Protein AF-A0A752QMM7-F1 (afdb_monomer)

pLDDT: mean 92.52, std 5.63, range [67.62, 97.88]

Secondary structure (DSSP, 8-state):
-EEESSSSTTHHHHHHHHHHHHTT---SHHHHHHHHTHHHHHHHHHHHHHHHHHHHH-S-----HHHHHHHHHHH-TTS-HHHHHHHHHHHHHHHHHHEEE-HHHHHHHHHHHHTT----EEE-SSS-HHHHHHHHHHTT---TTS-EEETT--

Organism: NCBI:txid224729

Nearest PDB structures (foldseek):
  8a0c-assembly1_A  TM=8.658E-01  e=2.927E-07  Haemophilus influenzae
  8a0c-assembly1_B  TM=8.492E-01  e=4.843E-07  Haemophilus influenzae
  8a0m-assembly1_A  TM=8.419E-01  e=4.330E-07  Haemophilus influenzae
  8a0m-assembly2_C  TM=8.439E-01  e=4.843E-07  Haemophilus influenzae
  8a0m-assembly2_D  TM=8.392E-01  e=4.843E-07  Haemophilus influenzae

Sequence (154 aa):
MVSRRIYRPRDLFSIMQSTLATENFFISAYEIGIIDNFPEIRVQAEVSARENRVRRFGGEPEILISEIYDEILKKHPQLSPATVKKIIDLEIQMEKIVLYKNTRGSCLFEKAISDGCKVILISDMYLPSAILKELLTSCGYDISNIPVYSSGEE

Mean predicted aligned error: 3.83 Å

Radius of gyration: 17.27 Å; Cα contacts (8 Å, |Δi|>4): 168; chains: 1; bounding box: 37×36×49 Å

Solvent-accessible surface area (backbone atoms only — not comparable to full-atom values): 8668 Å² total; per-residue (Å²): 85,65,45,62,80,58,96,46,81,68,55,54,36,54,52,47,29,56,51,55,71,69,62,76,75,61,88,48,74,68,52,49,58,47,45,81,41,32,44,60,54,55,52,51,16,42,54,52,32,27,54,48,44,28,74,74,72,45,82,74,56,58,43,37,53,66,51,24,50,49,43,45,39,73,78,40,72,84,61,48,72,68,57,52,50,52,52,53,53,47,52,54,51,50,50,53,70,37,45,39,64,29,67,70,39,44,53,53,51,53,50,39,54,74,71,68,50,92,67,74,45,76,38,91,46,39,52,54,34,72,57,49,51,52,45,46,41,74,48,74,46,92,50,92,90,43,57,58,44,21,60,39,60,134

Foldseek 3Di:
DKDFQDPDPLVLQVVLLVVCVPPPLDDDPLVVVCSVCVSVLLVVLLVVLLVVCCVPPNDGSQAAPVSSLVSVCVVVVVQDPVSSVVSVVSSLVSCLVRMADDPVVVVVVVVCVVVVHQDEAEDSDNYAQVSVVVSVVSNPDDCVPHHYGYPNDD

Structure (mmCIF, N/CA/C/O backbone):
data_AF-A0A752QMM7-F1
#
_entry.id   AF-A0A752QMM7-F1
#
loop_
_atom_site.group_PDB
_atom_site.id
_atom_site.type_symbol
_atom_site.label_atom_id
_atom_site.label_alt_id
_atom_site.label_comp_id
_atom_site.label_asym_id
_atom_site.label_entity_id
_atom_site.label_seq_id
_atom_site.pdbx_PDB_ins_code
_atom_site.Cartn_x
_atom_site.Cartn_y
_atom_site.Cartn_z
_atom_site.occupancy
_atom_site.B_iso_or_equiv
_atom_site.auth_seq_id
_atom_site.auth_comp_id
_atom_site.auth_asym_id
_atom_site.auth_atom_id
_atom_site.pdbx_PDB_model_num
ATOM 1 N N . MET A 1 1 ? -12.668 4.625 7.117 1.00 87.69 1 MET A N 1
ATOM 2 C CA . MET A 1 1 ? -12.222 5.885 7.770 1.00 87.69 1 MET A CA 1
ATOM 3 C C . MET A 1 1 ? -11.652 6.902 6.789 1.00 87.69 1 MET A C 1
ATOM 5 O O . MET A 1 1 ? -11.892 8.094 6.947 1.00 87.69 1 MET A O 1
ATOM 9 N N . VAL A 1 2 ? -10.925 6.469 5.766 1.00 93.25 2 VAL A N 1
ATOM 10 C CA . VAL A 1 2 ? -10.435 7.343 4.692 1.00 93.25 2 VAL A CA 1
ATOM 11 C C . VAL A 1 2 ? -11.072 6.956 3.362 1.00 93.25 2 VAL A C 1
ATOM 13 O O . VAL A 1 2 ? -11.700 5.902 3.241 1.00 93.25 2 VAL A O 1
ATOM 16 N N . SER A 1 3 ? -10.980 7.836 2.378 1.00 92.50 3 SER A N 1
ATOM 17 C CA . SER A 1 3 ? -11.401 7.584 0.998 1.00 92.50 3 SER A CA 1
ATOM 18 C C . SER A 1 3 ? -10.387 8.211 0.050 1.00 92.50 3 SER A C 1
ATOM 20 O O . SER A 1 3 ? -9.612 9.064 0.473 1.00 92.50 3 SER A O 1
ATOM 22 N N . ARG A 1 4 ? -10.367 7.785 -1.215 1.00 93.31 4 ARG A N 1
ATOM 23 C CA . ARG A 1 4 ? -9.445 8.322 -2.224 1.00 93.31 4 ARG A CA 1
ATOM 24 C C . ARG A 1 4 ? -10.149 9.343 -3.117 1.00 93.31 4 ARG A C 1
ATOM 26 O O . ARG A 1 4 ? -11.306 9.139 -3.478 1.00 93.31 4 ARG A O 1
ATOM 33 N N . ARG A 1 5 ? -9.470 10.432 -3.481 1.00 93.56 5 ARG A N 1
ATOM 34 C CA . ARG A 1 5 ? -9.938 11.462 -4.435 1.00 93.56 5 ARG A CA 1
ATOM 35 C C . ARG A 1 5 ? -9.627 11.089 -5.888 1.00 93.56 5 ARG A C 1
ATOM 37 O O . ARG A 1 5 ? -9.198 11.926 -6.671 1.00 93.56 5 ARG A O 1
ATOM 44 N N . ILE A 1 6 ? -9.827 9.825 -6.230 1.00 93.25 6 ILE A N 1
ATOM 45 C CA . ILE A 1 6 ? -9.668 9.277 -7.580 1.00 93.25 6 ILE A CA 1
ATOM 46 C C . ILE A 1 6 ? -10.834 8.331 -7.851 1.00 93.25 6 ILE A C 1
ATOM 48 O O . ILE A 1 6 ? -11.442 7.814 -6.910 1.00 93.25 6 ILE A O 1
ATOM 52 N N . TYR A 1 7 ? -11.180 8.137 -9.122 1.00 88.94 7 TYR A N 1
ATOM 53 C CA . TYR A 1 7 ? -12.375 7.381 -9.492 1.00 88.94 7 TYR A CA 1
ATOM 54 C C . TYR A 1 7 ? -12.209 5.880 -9.212 1.00 88.94 7 TYR A C 1
ATOM 56 O O . TYR A 1 7 ? -13.126 5.241 -8.693 1.00 88.94 7 TYR A O 1
ATOM 64 N N . ARG A 1 8 ? -11.027 5.320 -9.490 1.00 89.56 8 ARG A N 1
ATOM 65 C CA . ARG A 1 8 ? -10.657 3.929 -9.198 1.00 89.56 8 ARG A CA 1
ATOM 66 C C . ARG A 1 8 ? -9.261 3.872 -8.576 1.00 89.56 8 ARG A C 1
ATOM 68 O O . ARG A 1 8 ? -8.405 4.657 -8.966 1.00 89.56 8 ARG A O 1
ATOM 75 N N . PRO A 1 9 ? -8.967 2.898 -7.692 1.00 81.31 9 PRO A N 1
ATOM 76 C CA . PRO A 1 9 ? -7.615 2.704 -7.156 1.00 81.31 9 PRO A CA 1
ATOM 77 C C . PRO A 1 9 ? -6.533 2.594 -8.240 1.00 81.31 9 PRO A C 1
ATOM 79 O O . PRO A 1 9 ? -5.446 3.128 -8.077 1.00 81.31 9 PRO A O 1
ATOM 82 N N . ARG A 1 10 ? -6.857 1.973 -9.384 1.00 87.38 10 ARG A N 1
ATOM 83 C CA . ARG A 1 10 ? -5.931 1.823 -10.518 1.00 87.38 10 ARG A CA 1
ATOM 84 C C . ARG A 1 10 ? -5.536 3.145 -11.179 1.00 87.38 10 ARG A C 1
ATOM 86 O O . ARG A 1 10 ? -4.471 3.199 -11.781 1.00 87.38 10 ARG A O 1
ATOM 93 N N . ASP A 1 11 ? -6.341 4.199 -11.036 1.00 93.75 11 ASP A N 1
ATOM 94 C CA . ASP A 1 11 ? -6.022 5.518 -11.596 1.00 93.75 11 ASP A CA 1
ATOM 95 C C . ASP A 1 11 ? -4.779 6.120 -10.919 1.00 93.75 11 ASP A C 1
ATOM 97 O O . ASP A 1 11 ? -4.060 6.907 -11.532 1.00 93.75 11 ASP A O 1
ATOM 101 N N . LEU A 1 12 ? -4.476 5.702 -9.679 1.00 95.44 12 LEU A N 1
ATOM 102 C CA . LEU A 1 12 ? -3.235 6.052 -8.987 1.00 95.44 12 LEU A CA 1
ATOM 103 C C . LEU A 1 12 ? -2.008 5.660 -9.818 1.00 95.44 12 LEU A C 1
ATOM 105 O O . LEU A 1 12 ? -1.058 6.431 -9.918 1.00 95.44 12 LEU A O 1
ATOM 109 N N . PHE A 1 13 ? -2.037 4.485 -10.450 1.00 96.19 13 PHE A N 1
ATOM 110 C CA . PHE A 1 13 ? -0.897 3.977 -11.209 1.00 96.19 13 PHE A CA 1
ATOM 111 C C . PHE A 1 13 ? -0.677 4.755 -12.510 1.00 96.19 13 PHE A C 1
ATOM 113 O O . PHE A 1 13 ? 0.466 4.943 -12.917 1.00 96.19 13 PHE A O 1
ATOM 120 N N . SER A 1 14 ? -1.738 5.280 -13.128 1.00 94.94 14 SER A N 1
ATOM 121 C CA . SER A 1 14 ? -1.625 6.193 -14.276 1.00 94.94 14 SER A CA 1
ATOM 122 C C . SER A 1 14 ? -1.013 7.542 -13.880 1.00 94.94 14 SER A C 1
ATOM 124 O O . SER A 1 14 ? -0.214 8.114 -14.626 1.00 94.94 14 SER A O 1
ATOM 126 N N . ILE A 1 15 ? -1.339 8.041 -12.682 1.00 93.81 15 ILE A N 1
ATOM 127 C CA . ILE A 1 15 ? -0.701 9.244 -12.129 1.00 93.81 15 ILE A CA 1
ATOM 128 C C . ILE A 1 15 ? 0.782 8.965 -11.863 1.00 93.81 15 ILE A C 1
ATOM 130 O O . ILE A 1 15 ? 1.632 9.738 -12.300 1.00 93.81 15 ILE A O 1
ATOM 134 N N . MET A 1 16 ? 1.104 7.830 -11.232 1.00 95.06 16 MET A N 1
ATOM 135 C CA . MET A 1 16 ? 2.490 7.420 -10.995 1.00 95.06 16 MET A CA 1
ATOM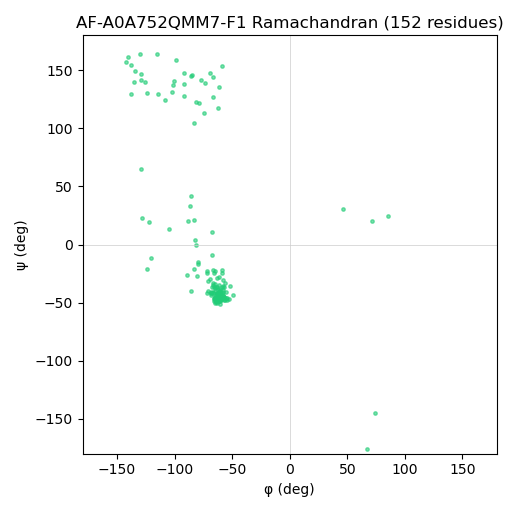 136 C C . MET A 1 16 ? 3.291 7.308 -12.291 1.00 95.06 16 MET A C 1
ATOM 138 O O . MET A 1 16 ? 4.394 7.834 -12.350 1.00 95.06 16 MET A O 1
ATOM 142 N N . GLN A 1 17 ? 2.744 6.674 -13.332 1.00 94.56 17 GLN A N 1
ATOM 143 C CA . GLN A 1 17 ? 3.381 6.599 -14.649 1.00 94.56 17 GLN A CA 1
ATOM 144 C C . GLN A 1 17 ? 3.760 7.991 -15.168 1.00 94.56 17 GLN A C 1
ATOM 146 O O . GLN A 1 17 ? 4.892 8.202 -15.599 1.00 94.56 17 GLN A O 1
ATOM 151 N N . SER A 1 18 ? 2.830 8.946 -15.080 1.00 91.88 18 SER A N 1
ATOM 152 C CA . SER A 1 18 ? 3.072 10.324 -15.513 1.00 91.88 18 SER A CA 1
ATOM 153 C C . SER A 1 18 ? 4.206 10.971 -14.709 1.00 91.88 18 SER A C 1
ATOM 155 O O . SER A 1 18 ? 5.095 11.585 -15.292 1.00 91.88 18 SER A O 1
ATOM 157 N N . THR A 1 19 ? 4.229 10.786 -13.386 1.00 92.19 19 THR A N 1
ATOM 158 C CA . THR A 1 19 ? 5.305 11.297 -12.521 1.00 92.19 19 THR A CA 1
ATOM 159 C C . THR A 1 19 ? 6.658 10.662 -12.851 1.00 92.19 19 THR A C 1
ATOM 161 O O . THR A 1 19 ? 7.641 11.375 -13.056 1.00 92.19 19 THR A O 1
ATOM 164 N N . LEU A 1 20 ? 6.700 9.334 -12.991 1.00 91.31 20 LEU A N 1
ATOM 165 C CA . LEU A 1 20 ? 7.898 8.565 -13.339 1.00 91.31 20 LEU A CA 1
ATOM 166 C C . LEU A 1 20 ? 8.497 8.996 -14.687 1.00 91.31 20 LEU A C 1
ATOM 168 O O . LEU A 1 20 ? 9.720 9.060 -14.814 1.00 91.31 20 LEU A O 1
ATOM 172 N N . ALA A 1 21 ? 7.654 9.338 -15.666 1.00 88.00 21 ALA A N 1
ATOM 173 C CA . ALA A 1 21 ? 8.088 9.845 -16.967 1.00 88.00 21 ALA A CA 1
ATOM 174 C C . ALA A 1 21 ? 8.699 11.258 -16.894 1.00 88.00 21 ALA A C 1
ATOM 176 O O . ALA A 1 21 ? 9.565 11.596 -17.698 1.00 88.00 21 ALA A O 1
ATOM 177 N N . THR A 1 22 ? 8.265 12.090 -15.940 1.00 83.50 22 THR A N 1
ATOM 178 C CA . THR A 1 22 ? 8.720 13.488 -15.818 1.00 83.50 22 THR A CA 1
ATOM 179 C C . THR A 1 22 ? 9.964 13.686 -14.950 1.00 83.50 22 THR A C 1
ATOM 181 O O . THR A 1 22 ? 10.697 14.649 -15.159 1.00 83.50 22 THR A O 1
ATOM 184 N N . GLU A 1 23 ? 10.236 12.807 -13.983 1.00 73.62 23 GLU A N 1
ATOM 185 C CA . GLU A 1 23 ? 11.250 13.061 -12.943 1.00 73.62 23 GLU A CA 1
ATOM 186 C C . GLU A 1 23 ? 12.693 12.618 -13.285 1.00 73.62 23 GLU A C 1
ATOM 188 O O . GLU A 1 23 ? 13.514 12.464 -12.382 1.00 73.62 23 GLU A O 1
ATOM 193 N N . ASN A 1 24 ? 13.064 12.421 -14.562 1.00 67.62 24 ASN A N 1
ATOM 194 C CA . ASN A 1 24 ? 14.395 11.906 -14.974 1.00 67.62 24 ASN A CA 1
ATOM 195 C C . ASN A 1 24 ? 14.854 10.673 -14.163 1.00 67.62 24 ASN A C 1
ATOM 197 O O . ASN A 1 24 ? 16.040 10.447 -13.915 1.00 67.62 24 ASN A O 1
ATOM 201 N N . PHE A 1 25 ? 13.891 9.875 -13.716 1.00 70.69 25 PHE A N 1
ATOM 202 C CA . PHE A 1 25 ? 14.118 8.795 -12.765 1.00 70.69 25 PHE A CA 1
ATOM 203 C C . PHE A 1 25 ? 14.863 7.610 -13.390 1.00 70.69 25 PHE A C 1
ATOM 205 O O . PHE A 1 25 ? 15.493 6.823 -12.684 1.00 70.69 25 PHE A O 1
ATOM 212 N N . PHE A 1 26 ? 14.780 7.505 -14.715 1.00 73.81 26 PHE A N 1
ATOM 213 C CA . PHE A 1 26 ? 15.213 6.372 -15.511 1.00 73.81 26 PHE A CA 1
ATOM 214 C C . PHE A 1 26 ? 15.993 6.859 -16.729 1.00 73.81 26 PHE A C 1
ATOM 216 O O . PHE A 1 26 ? 15.641 7.869 -17.338 1.00 73.81 26 PHE A O 1
ATOM 223 N N . ILE A 1 27 ? 17.067 6.146 -17.068 1.00 74.12 27 ILE A N 1
ATOM 224 C CA . ILE A 1 27 ? 18.043 6.590 -18.080 1.00 74.12 27 ILE A CA 1
ATOM 225 C C . ILE A 1 27 ? 18.204 5.532 -19.181 1.00 74.12 27 ILE A C 1
ATOM 227 O O . ILE A 1 27 ? 18.621 5.848 -20.295 1.00 74.12 27 ILE A O 1
ATOM 231 N N . SER A 1 28 ? 17.854 4.270 -18.906 1.00 81.06 28 SER A N 1
ATOM 232 C CA . SER A 1 28 ? 17.957 3.190 -19.888 1.00 81.06 28 SER A CA 1
ATOM 233 C C . SER A 1 28 ? 16.665 2.991 -20.691 1.00 81.06 28 SER A C 1
ATOM 235 O O . SER A 1 28 ? 15.559 3.136 -20.175 1.00 81.06 28 SER A O 1
ATOM 237 N N . ALA A 1 29 ? 16.799 2.570 -21.955 1.00 81.31 29 ALA A N 1
ATOM 238 C CA . ALA A 1 29 ? 15.659 2.214 -22.811 1.00 81.31 29 ALA A CA 1
ATOM 239 C C . ALA A 1 29 ? 14.787 1.097 -22.208 1.00 81.31 29 ALA A C 1
ATOM 241 O O . ALA A 1 29 ? 13.577 1.065 -22.411 1.00 81.31 29 ALA A O 1
ATOM 242 N N . TYR A 1 30 ? 15.407 0.196 -21.440 1.00 83.06 30 TYR A N 1
ATOM 243 C CA . TYR A 1 30 ? 14.704 -0.862 -20.727 1.00 83.06 30 TYR A CA 1
ATOM 244 C C . TYR A 1 30 ? 13.768 -0.305 -19.648 1.00 83.06 30 TYR A C 1
ATOM 246 O O . TYR A 1 30 ? 12.600 -0.676 -19.589 1.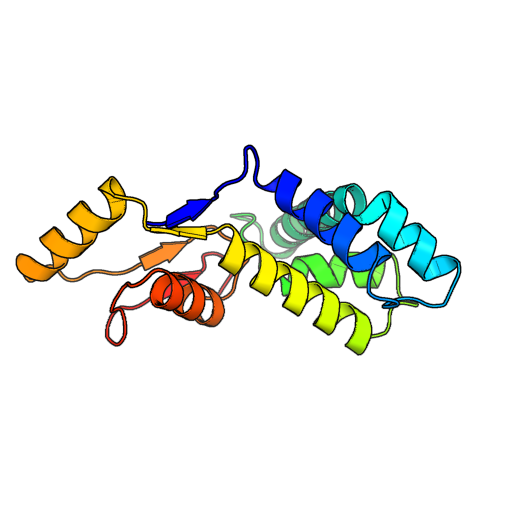00 83.06 30 TYR A O 1
ATOM 254 N N . GLU A 1 31 ? 14.268 0.614 -18.822 1.00 83.44 31 GLU A N 1
ATOM 255 C CA . GLU A 1 31 ? 13.466 1.254 -17.783 1.00 83.44 31 GLU A CA 1
ATOM 256 C C . GLU A 1 31 ? 12.348 2.125 -18.369 1.00 83.44 31 GLU A C 1
ATOM 258 O O . GLU A 1 31 ? 11.242 2.113 -17.839 1.00 83.44 31 GLU A O 1
ATOM 263 N N . ILE A 1 32 ? 12.592 2.806 -19.495 1.00 83.56 32 ILE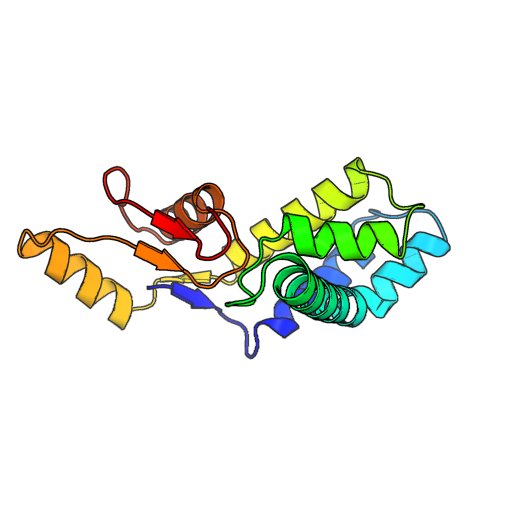 A N 1
ATOM 264 C CA . ILE A 1 32 ? 11.553 3.564 -20.216 1.00 83.56 32 ILE A CA 1
ATOM 265 C C . ILE A 1 32 ? 10.382 2.648 -20.602 1.00 83.56 32 ILE A C 1
ATOM 267 O O . ILE A 1 32 ? 9.230 2.977 -20.331 1.00 83.56 32 ILE A O 1
ATOM 271 N N . GLY A 1 33 ? 10.664 1.450 -21.130 1.00 85.62 33 GLY A N 1
ATOM 272 C CA . GLY A 1 33 ? 9.618 0.479 -21.469 1.00 85.62 33 GLY A CA 1
ATOM 273 C C . GLY A 1 33 ? 8.784 0.010 -20.266 1.00 85.62 33 GLY A C 1
ATOM 274 O O . GLY A 1 33 ? 7.607 -0.324 -20.429 1.00 85.62 33 GLY A O 1
ATOM 275 N N . ILE A 1 34 ? 9.361 0.012 -19.058 1.00 89.25 34 ILE A N 1
ATOM 276 C CA . ILE A 1 34 ? 8.636 -0.280 -17.811 1.00 89.25 34 ILE A CA 1
ATOM 277 C C . ILE A 1 34 ? 7.707 0.880 -17.447 1.00 89.25 34 ILE A C 1
ATOM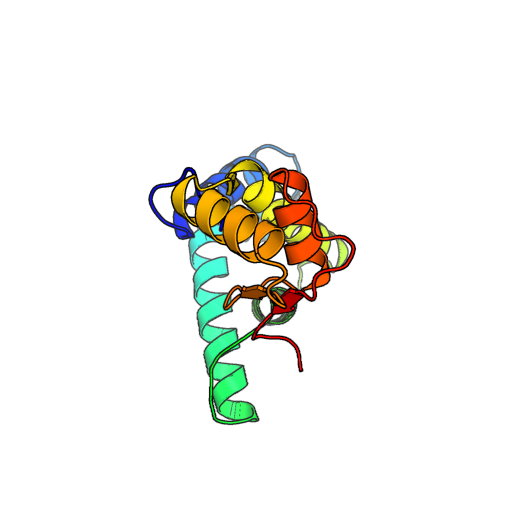 279 O O . ILE A 1 34 ? 6.569 0.629 -17.058 1.00 89.25 34 ILE A O 1
ATOM 283 N N . ILE A 1 35 ? 8.154 2.131 -17.589 1.00 89.50 35 ILE A N 1
ATOM 284 C CA . ILE A 1 35 ? 7.323 3.313 -17.311 1.00 89.50 35 ILE A CA 1
ATOM 285 C C . ILE A 1 35 ? 6.110 3.332 -18.236 1.00 89.50 35 ILE A C 1
ATOM 287 O O . ILE A 1 35 ? 4.987 3.460 -17.752 1.00 89.50 35 ILE A O 1
ATOM 291 N N . ASP A 1 36 ? 6.314 3.144 -19.541 1.00 90.62 36 ASP A N 1
ATOM 292 C CA . ASP A 1 36 ? 5.258 3.213 -20.562 1.00 90.62 36 ASP A CA 1
ATOM 293 C C . ASP A 1 36 ? 4.120 2.205 -20.328 1.00 90.62 36 ASP A C 1
ATOM 295 O O . ASP A 1 36 ? 2.995 2.428 -20.770 1.00 90.62 36 ASP A O 1
ATOM 299 N N . ASN A 1 37 ? 4.386 1.132 -19.576 1.00 93.25 37 ASN A N 1
ATOM 300 C CA . ASN A 1 37 ? 3.420 0.081 -19.240 1.00 93.25 37 ASN A CA 1
ATOM 301 C C . ASN A 1 37 ? 3.246 -0.097 -17.720 1.00 93.25 37 ASN A C 1
ATOM 303 O O . ASN A 1 37 ? 2.823 -1.158 -17.250 1.00 93.25 37 ASN A O 1
ATOM 307 N N . PHE A 1 38 ? 3.630 0.910 -16.927 1.00 94.88 38 PHE A N 1
ATOM 308 C CA . PHE A 1 38 ? 3.676 0.801 -15.471 1.00 94.88 38 PHE A CA 1
ATOM 309 C C . PHE A 1 38 ? 2.328 0.400 -14.843 1.00 94.88 38 PHE A C 1
ATOM 311 O O . PHE A 1 38 ? 2.336 -0.508 -14.005 1.00 94.88 38 PHE A O 1
ATOM 318 N N . PRO A 1 39 ? 1.171 0.984 -15.227 1.00 96.19 39 PRO A N 1
ATOM 319 C CA . PRO A 1 39 ? -0.118 0.604 -14.650 1.00 96.19 39 PRO A CA 1
ATOM 320 C C . PRO A 1 39 ? -0.440 -0.883 -14.833 1.00 96.19 39 PRO A C 1
ATOM 322 O O . PRO A 1 39 ? -0.852 -1.557 -13.885 1.00 96.19 39 PRO A O 1
ATOM 325 N N . GLU A 1 40 ? -0.211 -1.418 -16.030 1.00 96.12 40 GLU A N 1
ATOM 326 C CA . GLU A 1 40 ? -0.439 -2.821 -16.361 1.00 96.12 40 GLU A CA 1
ATOM 327 C C . GLU A 1 40 ? 0.517 -3.728 -15.587 1.00 96.12 40 GLU A C 1
ATOM 329 O O . GLU A 1 40 ? 0.068 -4.684 -14.949 1.00 96.12 40 GLU A O 1
ATOM 334 N N . ILE A 1 41 ? 1.817 -3.411 -15.592 1.00 96.00 41 ILE A N 1
ATOM 335 C CA . ILE A 1 41 ? 2.844 -4.167 -14.861 1.00 96.00 41 ILE A CA 1
ATOM 336 C C . ILE A 1 41 ? 2.486 -4.237 -13.375 1.00 96.00 41 ILE A C 1
ATOM 338 O O . ILE A 1 41 ? 2.485 -5.323 -12.789 1.00 96.00 41 ILE A O 1
ATOM 342 N N . ARG A 1 42 ? 2.121 -3.101 -12.774 1.00 96.88 42 ARG A N 1
ATOM 343 C CA . ARG A 1 42 ? 1.803 -2.996 -11.348 1.00 96.88 42 ARG A CA 1
ATOM 344 C C . ARG A 1 42 ? 0.557 -3.791 -10.959 1.00 96.88 42 ARG A C 1
ATOM 346 O O . ARG A 1 42 ? 0.560 -4.442 -9.911 1.00 96.88 42 ARG A O 1
ATOM 353 N N . VAL A 1 43 ? -0.490 -3.782 -11.787 1.00 96.88 43 VAL A N 1
ATOM 354 C CA . VAL A 1 43 ? -1.704 -4.587 -11.559 1.00 96.88 43 VAL A CA 1
ATOM 355 C C . VAL A 1 43 ? -1.413 -6.081 -11.713 1.00 96.88 43 VAL A C 1
ATOM 357 O O . VAL A 1 43 ? -1.851 -6.881 -10.889 1.00 96.88 43 VAL A O 1
ATOM 360 N N . GLN A 1 44 ? -0.660 -6.475 -12.742 1.00 97.31 44 GLN A N 1
ATOM 361 C CA . GLN A 1 44 ? -0.318 -7.882 -12.975 1.00 97.31 44 GLN A CA 1
ATOM 362 C C . GLN A 1 44 ? 0.599 -8.449 -11.889 1.00 97.31 44 GLN A C 1
ATOM 364 O O . GLN A 1 44 ? 0.499 -9.629 -11.546 1.00 97.31 44 GLN A O 1
ATOM 369 N N . ALA A 1 45 ? 1.484 -7.621 -11.338 1.00 97.56 45 ALA A N 1
ATOM 370 C CA . ALA A 1 45 ? 2.322 -7.990 -10.208 1.00 97.56 45 ALA A CA 1
ATOM 371 C C . ALA A 1 45 ? 1.490 -8.286 -8.954 1.00 97.56 45 ALA A C 1
ATOM 373 O O . ALA A 1 45 ? 1.725 -9.299 -8.303 1.00 97.56 45 ALA A O 1
ATOM 374 N N . GLU A 1 46 ? 0.458 -7.484 -8.670 1.00 97.56 46 GLU A N 1
ATOM 375 C CA . GLU A 1 46 ? -0.457 -7.751 -7.554 1.00 97.56 46 GLU A CA 1
ATOM 376 C C . GLU A 1 46 ? -1.196 -9.080 -7.728 1.00 97.56 46 GLU A C 1
ATOM 378 O O . GLU A 1 46 ? -1.217 -9.896 -6.810 1.00 97.56 46 GLU A O 1
ATOM 383 N N . VAL A 1 47 ? -1.748 -9.331 -8.919 1.00 97.12 47 VAL A N 1
ATOM 384 C CA . VAL A 1 47 ? -2.410 -10.609 -9.232 1.00 97.12 47 VAL A CA 1
ATOM 385 C C . VAL A 1 47 ? -1.444 -11.778 -9.023 1.00 97.12 47 VAL A C 1
ATOM 387 O O . VAL A 1 47 ? -1.780 -12.738 -8.333 1.00 97.12 47 VAL A O 1
ATOM 390 N N . SER A 1 48 ? -0.219 -11.663 -9.547 1.00 97.88 48 SER A N 1
ATOM 391 C CA . SER A 1 48 ? 0.812 -12.701 -9.416 1.00 97.88 48 SER A CA 1
ATOM 392 C C . SER A 1 48 ? 1.175 -12.957 -7.946 1.00 97.88 48 SER A C 1
ATOM 394 O O . SER A 1 48 ? 1.295 -14.111 -7.535 1.00 97.88 48 SER A O 1
ATOM 396 N N . ALA A 1 49 ? 1.304 -11.899 -7.140 1.00 97.44 49 ALA A N 1
ATOM 397 C CA . ALA A 1 49 ? 1.629 -11.993 -5.719 1.00 97.44 49 ALA A CA 1
ATOM 398 C C . ALA A 1 49 ? 0.508 -12.689 -4.933 1.00 97.44 49 ALA A C 1
ATOM 400 O O . ALA A 1 49 ? 0.776 -13.629 -4.183 1.00 97.44 49 ALA A O 1
ATOM 401 N N . ARG A 1 50 ? -0.755 -12.309 -5.175 1.00 96.56 50 ARG A N 1
ATOM 402 C CA . ARG A 1 50 ? -1.929 -12.940 -4.551 1.00 96.56 50 ARG A CA 1
ATOM 403 C C . ARG A 1 50 ? -2.030 -14.425 -4.891 1.00 96.56 50 ARG A C 1
ATOM 405 O O . ARG A 1 50 ? -2.188 -15.255 -3.998 1.00 96.56 50 ARG A O 1
ATOM 412 N N . GLU A 1 51 ? -1.872 -14.783 -6.166 1.00 96.88 51 GLU A N 1
ATOM 413 C CA . GLU A 1 51 ? -1.843 -16.187 -6.589 1.00 96.88 51 GLU A CA 1
ATOM 414 C C . GLU A 1 51 ? -0.692 -16.961 -5.937 1.00 96.88 51 GLU A C 1
ATOM 416 O O . GLU A 1 51 ? -0.868 -18.103 -5.513 1.00 96.88 51 GLU A O 1
ATOM 421 N N . ASN A 1 52 ? 0.497 -16.359 -5.852 1.00 94.81 52 ASN A N 1
ATOM 422 C CA . ASN A 1 52 ? 1.661 -16.987 -5.234 1.00 94.81 52 ASN A CA 1
ATOM 423 C C . ASN A 1 52 ? 1.463 -17.224 -3.738 1.00 94.81 52 ASN A C 1
ATOM 425 O O . ASN A 1 52 ? 1.870 -18.280 -3.251 1.00 94.81 52 ASN A O 1
ATOM 429 N N . ARG A 1 53 ? 0.808 -16.302 -3.026 1.00 93.44 53 ARG A N 1
ATOM 430 C CA . ARG A 1 53 ? 0.490 -16.473 -1.605 1.00 93.44 53 ARG A CA 1
ATOM 431 C C . ARG A 1 53 ? -0.471 -17.637 -1.383 1.00 93.44 53 ARG A C 1
ATOM 433 O O . ARG A 1 53 ? -0.141 -18.551 -0.630 1.00 93.44 53 ARG A O 1
ATOM 440 N N . VAL A 1 54 ? -1.570 -17.690 -2.138 1.00 95.31 54 VAL A N 1
ATOM 441 C CA . VAL A 1 54 ? -2.529 -18.810 -2.078 1.00 95.31 54 VAL A CA 1
ATOM 442 C C . VAL A 1 54 ? -1.864 -20.136 -2.452 1.00 95.31 54 VAL A C 1
ATOM 444 O O . VAL A 1 54 ? -2.070 -21.138 -1.773 1.00 95.31 54 VAL A O 1
ATOM 447 N N . ARG A 1 55 ? -1.018 -20.162 -3.492 1.00 94.44 55 ARG A N 1
ATOM 448 C CA . ARG A 1 55 ? -0.278 -21.374 -3.888 1.00 94.44 55 ARG A CA 1
ATOM 449 C C . ARG A 1 55 ? 0.667 -21.883 -2.796 1.00 94.44 55 ARG A C 1
ATOM 451 O O . ARG A 1 55 ? 0.865 -23.090 -2.703 1.00 94.44 55 ARG A O 1
ATOM 458 N N . ARG A 1 56 ? 1.286 -20.988 -2.020 1.00 90.88 56 ARG A N 1
ATOM 459 C CA . ARG A 1 56 ? 2.291 -21.342 -1.003 1.00 90.88 56 ARG A CA 1
ATOM 460 C C . ARG A 1 56 ? 1.683 -21.715 0.343 1.00 90.88 56 ARG A C 1
ATOM 462 O O . ARG A 1 56 ? 2.175 -22.645 0.971 1.00 90.88 56 ARG A O 1
ATOM 469 N N . PHE A 1 57 ? 0.646 -21.001 0.771 1.00 89.62 57 PHE A N 1
ATOM 470 C CA . PHE A 1 57 ? 0.125 -21.090 2.138 1.00 89.62 57 PHE A CA 1
ATOM 471 C C . PHE A 1 57 ? -1.344 -21.531 2.211 1.00 89.62 57 PHE A C 1
ATOM 473 O O . PHE A 1 57 ? -1.821 -21.893 3.283 1.00 89.62 57 PHE A O 1
ATOM 480 N N . GLY A 1 58 ? -2.060 -21.557 1.081 1.00 88.75 58 GLY A N 1
ATOM 481 C CA . GLY A 1 58 ? -3.516 -21.699 1.064 1.00 88.75 58 GLY A CA 1
ATOM 482 C C . GLY A 1 58 ? -4.223 -20.471 1.654 1.00 88.75 58 GLY A C 1
ATOM 483 O O . GLY A 1 58 ? -3.588 -1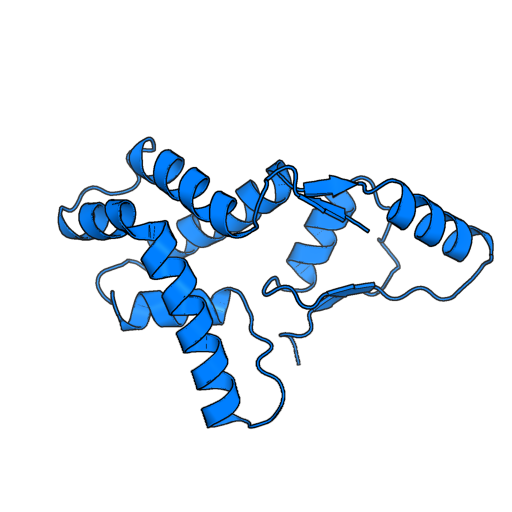9.481 2.002 1.00 88.75 58 GLY A O 1
ATOM 484 N N . GLY A 1 59 ? -5.551 -20.531 1.767 1.00 88.12 59 GLY A N 1
ATOM 485 C CA . GLY A 1 59 ? -6.328 -19.503 2.469 1.00 88.12 59 GLY A CA 1
ATOM 486 C C . GLY A 1 59 ? -6.476 -18.173 1.721 1.00 88.12 59 GLY A C 1
ATOM 487 O O . GLY A 1 59 ? -6.650 -18.150 0.501 1.00 88.12 59 GLY A O 1
ATOM 488 N N . GLU A 1 60 ? -6.495 -17.077 2.484 1.00 87.31 60 GLU A N 1
ATOM 489 C CA . GLU A 1 60 ? -6.794 -15.732 1.986 1.00 87.31 60 GLU A CA 1
ATOM 490 C C . GLU A 1 60 ? -5.607 -15.106 1.226 1.00 87.31 60 GLU A C 1
ATOM 492 O O . GLU A 1 60 ? -4.450 -15.264 1.623 1.00 87.31 60 GLU A O 1
ATOM 497 N N . PRO A 1 61 ? -5.864 -14.372 0.129 1.00 92.25 61 PRO A N 1
ATOM 498 C CA . PRO A 1 61 ? -4.830 -13.827 -0.748 1.00 92.25 61 PRO A CA 1
ATOM 499 C C . PRO A 1 61 ? -4.304 -12.456 -0.282 1.00 92.25 61 PRO A C 1
ATOM 501 O O . PRO A 1 61 ? -4.013 -11.600 -1.120 1.00 92.25 61 PRO A O 1
ATOM 504 N N . GLU A 1 62 ? -4.240 -12.199 1.021 1.00 94.19 62 GLU A N 1
ATOM 505 C CA . GLU A 1 62 ? -3.864 -10.891 1.574 1.00 94.19 62 GLU A CA 1
ATOM 506 C C . GLU A 1 62 ? -2.355 -10.707 1.536 1.00 94.19 62 GLU A C 1
ATOM 508 O O . GLU A 1 62 ? -1.649 -11.527 2.086 1.00 94.19 62 GLU A O 1
ATOM 513 N N . ILE A 1 63 ? -1.842 -9.674 0.873 1.00 95.94 63 ILE A N 1
ATOM 514 C CA . ILE A 1 63 ? -0.407 -9.515 0.576 1.00 95.94 63 ILE A CA 1
ATOM 515 C C . ILE A 1 63 ? 0.096 -8.134 0.977 1.00 95.94 63 ILE A C 1
ATOM 517 O O . ILE A 1 63 ? -0.695 -7.209 1.122 1.00 95.94 63 ILE A O 1
ATOM 521 N N . LEU A 1 64 ? 1.410 -7.963 1.069 1.00 97.06 64 LEU A N 1
ATOM 522 C CA . LEU A 1 64 ? 2.069 -6.675 1.268 1.00 97.06 64 LEU A CA 1
ATOM 523 C C . LEU A 1 64 ? 2.609 -6.083 -0.036 1.00 97.06 64 LEU A C 1
ATOM 525 O O . LEU A 1 64 ? 2.895 -6.781 -1.006 1.00 97.06 64 LEU A O 1
ATOM 529 N N . ILE A 1 65 ? 2.826 -4.768 -0.034 1.00 97.19 65 ILE A N 1
ATOM 530 C CA . ILE A 1 65 ? 3.401 -4.015 -1.150 1.00 97.19 65 ILE A CA 1
ATOM 531 C C . ILE A 1 65 ? 4.768 -4.576 -1.541 1.00 97.19 65 ILE A C 1
ATOM 533 O O . ILE A 1 65 ? 5.073 -4.664 -2.724 1.00 97.19 65 ILE A O 1
ATOM 537 N N . SER A 1 66 ? 5.564 -5.031 -0.570 1.00 96.12 66 SER A N 1
ATOM 538 C CA . SER A 1 66 ? 6.844 -5.691 -0.831 1.00 96.12 66 SER A CA 1
ATOM 539 C C . SER A 1 66 ? 6.676 -6.927 -1.713 1.00 96.12 66 SER A C 1
ATOM 541 O O . SER A 1 66 ? 7.401 -7.067 -2.690 1.00 96.12 66 SER A O 1
ATOM 543 N N . GLU A 1 67 ? 5.668 -7.762 -1.451 1.00 96.81 67 GLU A N 1
ATOM 544 C CA . GLU A 1 67 ? 5.403 -8.969 -2.244 1.00 96.81 67 GLU A CA 1
ATOM 545 C C . GLU A 1 67 ? 4.997 -8.628 -3.683 1.00 96.81 67 GLU A C 1
ATOM 547 O O . GLU A 1 67 ? 5.365 -9.333 -4.620 1.00 96.81 67 GLU A O 1
ATOM 552 N N . ILE A 1 68 ? 4.283 -7.517 -3.884 1.00 97.75 68 ILE A N 1
ATOM 553 C CA . ILE A 1 68 ? 3.938 -7.021 -5.221 1.00 97.75 68 ILE A CA 1
ATOM 554 C C . ILE A 1 68 ? 5.209 -6.607 -5.973 1.00 97.75 68 ILE A C 1
ATOM 556 O O . ILE A 1 68 ? 5.423 -7.019 -7.114 1.00 97.75 68 ILE A O 1
ATOM 560 N N . TYR A 1 69 ? 6.071 -5.798 -5.357 1.00 97.25 69 TYR A N 1
ATOM 561 C CA . TYR A 1 69 ? 7.289 -5.325 -6.019 1.00 97.25 69 TYR A CA 1
ATOM 562 C C . TYR A 1 69 ? 8.345 -6.426 -6.191 1.00 97.25 69 TYR A C 1
ATOM 564 O O . TYR A 1 69 ? 9.115 -6.372 -7.151 1.00 97.25 69 TYR A O 1
ATOM 572 N N . ASP A 1 70 ? 8.321 -7.472 -5.365 1.00 96.50 70 ASP A N 1
ATOM 573 C CA . ASP A 1 70 ? 9.100 -8.690 -5.591 1.00 96.50 70 ASP A CA 1
ATOM 574 C C . ASP A 1 70 ? 8.686 -9.394 -6.895 1.00 96.50 70 ASP A C 1
ATOM 576 O O . ASP A 1 70 ? 9.543 -9.883 -7.632 1.00 96.50 70 ASP A O 1
ATOM 580 N N . GLU A 1 71 ? 7.391 -9.425 -7.239 1.00 97.31 71 GLU A N 1
ATOM 581 C CA . GLU A 1 71 ? 6.931 -9.960 -8.531 1.00 97.31 71 GLU A CA 1
ATOM 582 C C . GLU A 1 71 ? 7.387 -9.104 -9.719 1.00 97.31 71 GLU A C 1
ATOM 584 O O . GLU A 1 71 ? 7.722 -9.647 -10.777 1.00 97.31 71 GLU A O 1
ATOM 589 N N . ILE A 1 72 ? 7.460 -7.779 -9.548 1.00 95.62 72 ILE A N 1
ATOM 590 C CA . ILE A 1 72 ? 8.035 -6.883 -10.562 1.00 95.62 72 ILE A CA 1
ATOM 591 C C . ILE A 1 72 ? 9.526 -7.194 -10.738 1.00 95.62 72 ILE A C 1
ATOM 593 O O . ILE A 1 72 ? 9.970 -7.405 -11.865 1.00 95.62 72 ILE A O 1
ATOM 597 N N . LEU A 1 73 ? 10.289 -7.298 -9.646 1.00 94.88 73 LEU A N 1
ATOM 598 C CA . LEU A 1 73 ? 11.722 -7.612 -9.677 1.00 94.88 73 LEU A CA 1
ATOM 599 C C . LEU A 1 73 ? 12.025 -8.970 -10.319 1.00 94.88 73 LEU A C 1
ATOM 601 O O . LEU A 1 73 ? 12.987 -9.085 -11.075 1.00 94.88 73 LEU A O 1
ATOM 605 N N . LYS A 1 74 ? 11.196 -9.993 -10.080 1.00 94.31 74 LYS A N 1
ATOM 606 C CA . LYS A 1 74 ? 11.350 -11.311 -10.722 1.00 94.31 74 LYS A CA 1
ATOM 607 C C . LYS A 1 74 ? 11.237 -11.234 -12.245 1.00 94.31 74 LYS A C 1
ATOM 609 O O . LYS A 1 74 ? 11.979 -11.922 -12.942 1.00 94.31 74 LYS A O 1
ATOM 614 N N . LYS A 1 75 ? 10.312 -10.418 -12.760 1.00 92.44 75 LYS A N 1
ATOM 615 C CA . LYS A 1 75 ? 10.116 -10.216 -14.208 1.00 92.44 75 LYS A CA 1
ATOM 616 C C . LYS A 1 75 ? 11.127 -9.231 -14.797 1.00 92.44 75 LYS A C 1
ATOM 618 O O . LYS A 1 75 ? 11.465 -9.340 -15.972 1.00 92.44 75 LYS A O 1
ATOM 623 N N . HIS A 1 76 ? 11.631 -8.313 -13.974 1.00 91.50 76 HIS A N 1
ATOM 624 C CA . HIS A 1 76 ? 12.527 -7.235 -14.371 1.00 91.50 76 HIS A CA 1
ATOM 625 C C . HIS A 1 76 ? 13.784 -7.166 -13.481 1.00 91.50 76 HIS A C 1
ATOM 627 O O . HIS A 1 76 ? 13.993 -6.167 -12.789 1.00 91.50 76 HIS A O 1
ATOM 633 N N . PRO A 1 77 ? 14.661 -8.190 -13.508 1.00 90.69 77 PRO A N 1
ATOM 634 C CA . PRO A 1 77 ? 15.811 -8.291 -12.600 1.00 90.69 77 PRO A CA 1
ATOM 635 C C . PRO A 1 77 ? 16.895 -7.223 -12.824 1.00 90.69 77 PRO A C 1
ATOM 637 O O . PRO A 1 77 ? 17.831 -7.114 -12.039 1.00 90.69 77 PRO A O 1
ATOM 640 N N . GLN A 1 78 ? 16.794 -6.441 -13.900 1.00 89.75 78 GLN A N 1
ATOM 641 C CA . GLN A 1 78 ? 17.689 -5.328 -14.220 1.00 89.75 78 GLN A CA 1
ATOM 642 C C . GLN A 1 78 ? 17.351 -4.062 -13.420 1.00 89.75 78 GLN A C 1
ATOM 644 O O . GLN A 1 78 ? 18.178 -3.154 -13.352 1.00 89.75 78 GLN A O 1
ATOM 649 N N . LEU A 1 79 ? 16.154 -3.980 -12.824 1.00 90.19 79 LEU A N 1
ATOM 650 C CA . LEU A 1 79 ? 15.805 -2.878 -11.935 1.00 90.19 79 LEU A CA 1
ATOM 651 C C . LEU A 1 79 ? 16.662 -2.944 -10.671 1.00 90.19 79 LEU A C 1
ATOM 653 O O . LEU A 1 79 ? 16.695 -3.955 -9.970 1.00 90.19 79 LEU A O 1
ATOM 657 N N . SER A 1 80 ? 17.331 -1.838 -10.348 1.00 88.25 80 SER A N 1
ATOM 658 C CA . SER A 1 80 ? 18.109 -1.773 -9.115 1.00 88.25 80 SER A CA 1
ATOM 659 C C . SER A 1 80 ? 17.186 -1.764 -7.882 1.00 88.25 80 SER A C 1
ATOM 661 O O . SER A 1 80 ? 16.109 -1.156 -7.928 1.00 88.25 80 SER A O 1
ATOM 663 N N . PRO A 1 81 ? 17.607 -2.338 -6.737 1.00 88.06 81 PRO A N 1
ATOM 664 C CA . PRO A 1 81 ? 16.845 -2.246 -5.489 1.00 88.06 81 PRO A CA 1
ATOM 665 C C . PRO A 1 81 ? 16.552 -0.800 -5.062 1.00 88.06 81 PRO A C 1
ATOM 667 O O . PRO A 1 81 ? 15.490 -0.511 -4.514 1.00 88.06 81 PRO A O 1
ATOM 670 N N . ALA A 1 82 ? 17.468 0.131 -5.355 1.00 88.56 82 ALA A N 1
ATOM 671 C CA . ALA A 1 82 ? 17.276 1.553 -5.084 1.00 88.56 82 ALA A CA 1
ATOM 672 C C . ALA A 1 82 ? 16.155 2.151 -5.948 1.00 88.56 82 ALA A C 1
ATOM 674 O O . ALA A 1 82 ? 15.333 2.909 -5.441 1.00 88.56 82 ALA A O 1
ATOM 675 N N . THR A 1 83 ? 16.093 1.784 -7.230 1.00 89.00 83 THR A N 1
ATOM 676 C CA . THR A 1 83 ? 15.017 2.192 -8.142 1.00 89.00 83 THR A CA 1
ATOM 677 C C . THR A 1 83 ? 13.670 1.684 -7.639 1.00 89.00 83 THR A C 1
ATOM 679 O O . THR A 1 83 ? 12.735 2.466 -7.504 1.00 89.00 83 THR A O 1
ATOM 682 N N . VAL A 1 84 ? 13.580 0.403 -7.273 1.00 91.88 84 VAL A N 1
ATOM 683 C CA . VAL A 1 84 ? 12.340 -0.186 -6.743 1.00 91.88 84 VAL A CA 1
ATOM 684 C C . VAL A 1 84 ? 11.895 0.486 -5.455 1.00 91.88 84 VAL A C 1
ATOM 686 O O . VAL A 1 84 ? 10.731 0.866 -5.347 1.00 91.88 84 VAL A O 1
ATOM 689 N N . LYS A 1 85 ? 12.817 0.715 -4.511 1.00 93.06 85 LYS A N 1
ATOM 690 C CA . LYS A 1 85 ? 12.500 1.444 -3.280 1.00 93.06 85 LYS A CA 1
ATOM 691 C C . LYS A 1 85 ? 11.894 2.812 -3.588 1.00 93.06 85 LYS A C 1
ATOM 693 O O . LYS A 1 85 ? 10.881 3.171 -3.004 1.00 93.06 85 LYS A O 1
ATOM 698 N N . LYS A 1 86 ? 12.485 3.558 -4.520 1.00 92.25 86 LYS A N 1
ATOM 699 C CA . LYS A 1 86 ? 11.971 4.872 -4.896 1.00 92.25 86 LYS A CA 1
ATOM 700 C C . LYS A 1 86 ? 10.565 4.809 -5.520 1.00 92.25 86 LYS A C 1
ATOM 702 O O . LYS A 1 86 ? 9.761 5.697 -5.265 1.00 92.25 86 LYS A O 1
ATOM 707 N N . ILE A 1 87 ? 10.252 3.774 -6.308 1.00 94.38 87 ILE A N 1
ATOM 708 C CA . ILE A 1 87 ? 8.902 3.582 -6.869 1.00 94.38 87 ILE A CA 1
ATOM 709 C C . ILE A 1 87 ? 7.895 3.236 -5.756 1.00 94.38 87 ILE A C 1
ATOM 711 O O . ILE A 1 87 ? 6.796 3.785 -5.743 1.00 94.38 87 ILE A O 1
ATOM 715 N N . ILE A 1 88 ? 8.276 2.389 -4.791 1.00 96.56 88 ILE A N 1
ATOM 716 C CA . ILE A 1 88 ? 7.459 2.095 -3.599 1.00 96.56 88 ILE A CA 1
ATOM 717 C C . ILE A 1 88 ? 7.197 3.375 -2.798 1.00 96.56 88 ILE A C 1
ATOM 719 O O . ILE A 1 88 ? 6.053 3.657 -2.441 1.00 96.56 88 ILE A O 1
ATOM 723 N N . ASP A 1 89 ? 8.244 4.165 -2.541 1.00 95.69 89 ASP A N 1
ATOM 724 C CA . ASP A 1 89 ? 8.135 5.437 -1.826 1.00 95.69 89 ASP A CA 1
ATOM 725 C C . ASP A 1 89 ? 7.173 6.390 -2.569 1.00 95.69 89 ASP A C 1
ATOM 727 O O . ASP A 1 89 ? 6.322 7.017 -1.935 1.00 95.69 89 ASP A O 1
ATOM 731 N N . LEU A 1 90 ? 7.248 6.451 -3.907 1.00 95.75 90 LEU A N 1
ATOM 732 C CA . LEU A 1 90 ? 6.324 7.226 -4.741 1.00 95.75 90 LEU A CA 1
ATOM 733 C C . LEU A 1 90 ? 4.877 6.723 -4.623 1.00 95.75 90 LEU A C 1
ATOM 735 O O . LEU A 1 90 ? 3.969 7.541 -4.494 1.00 95.75 90 LEU A O 1
ATOM 739 N N . GLU A 1 91 ? 4.640 5.408 -4.639 1.00 96.81 91 GLU A N 1
ATOM 740 C CA . GLU A 1 91 ? 3.291 4.840 -4.484 1.00 96.81 91 GLU A CA 1
ATOM 741 C C . GLU A 1 91 ? 2.677 5.230 -3.135 1.00 96.81 91 GLU A C 1
ATOM 743 O O . GLU A 1 91 ? 1.537 5.694 -3.079 1.00 96.81 91 GLU A O 1
ATOM 748 N N . ILE A 1 92 ? 3.451 5.111 -2.051 1.00 96.38 92 ILE A N 1
ATOM 749 C CA . ILE A 1 92 ? 3.021 5.487 -0.698 1.00 96.38 92 ILE A CA 1
ATOM 750 C C . ILE A 1 92 ? 2.734 6.992 -0.617 1.00 96.38 92 ILE A C 1
ATOM 752 O O . ILE A 1 92 ? 1.729 7.407 -0.032 1.00 96.38 92 ILE A O 1
ATOM 756 N N . GLN A 1 93 ? 3.593 7.824 -1.212 1.00 95.75 93 GLN A N 1
ATOM 757 C CA . GLN A 1 93 ? 3.382 9.270 -1.261 1.00 95.75 93 GLN A CA 1
ATOM 758 C C . GLN A 1 93 ? 2.130 9.642 -2.058 1.00 95.75 93 GLN A C 1
ATOM 760 O O . GLN A 1 93 ? 1.347 10.477 -1.607 1.00 95.75 93 GLN A O 1
ATOM 765 N N . MET A 1 94 ? 1.904 9.012 -3.209 1.00 95.06 94 MET A N 1
ATOM 766 C CA . MET A 1 94 ? 0.723 9.266 -4.029 1.00 95.06 94 MET A CA 1
ATOM 767 C C . MET A 1 94 ? -0.556 8.801 -3.327 1.00 95.06 94 MET A C 1
ATOM 769 O O . MET A 1 94 ? -1.535 9.547 -3.324 1.00 95.06 94 MET A O 1
ATOM 773 N N . GLU A 1 95 ? -0.544 7.644 -2.650 1.00 95.19 95 GLU A N 1
ATOM 774 C CA . GLU A 1 95 ? -1.648 7.220 -1.774 1.00 95.19 95 GLU A CA 1
ATOM 775 C C . GLU A 1 95 ? -1.953 8.291 -0.723 1.00 95.19 95 GLU A C 1
ATOM 777 O O . GLU A 1 95 ? -3.098 8.720 -0.575 1.00 95.19 95 GLU A O 1
ATOM 782 N N . LYS A 1 96 ? -0.925 8.811 -0.047 1.00 94.12 96 LYS A N 1
ATOM 783 C CA . LYS A 1 96 ? -1.080 9.885 0.941 1.00 94.12 96 LYS A CA 1
ATOM 784 C C . LYS A 1 96 ? -1.717 11.149 0.359 1.00 94.12 96 LYS A C 1
ATOM 786 O O . LYS A 1 96 ? -2.536 11.769 1.030 1.00 94.12 96 LYS A O 1
ATOM 791 N N . ILE A 1 97 ? -1.359 11.530 -0.867 1.00 93.81 97 ILE A N 1
ATOM 792 C CA . ILE A 1 97 ? -1.888 12.725 -1.544 1.00 93.81 97 ILE A CA 1
ATOM 793 C C . ILE A 1 97 ? -3.369 12.559 -1.898 1.00 93.81 97 ILE A C 1
ATOM 795 O O . ILE A 1 97 ? -4.153 13.500 -1.746 1.00 93.81 97 ILE A O 1
ATOM 799 N N . VAL A 1 98 ? -3.766 11.382 -2.390 1.00 94.50 98 VAL A N 1
ATOM 800 C CA . VAL A 1 98 ? -5.152 11.153 -2.826 1.00 94.50 98 VAL A CA 1
ATOM 801 C C . VAL A 1 98 ? -6.081 10.792 -1.671 1.00 94.50 98 VAL A C 1
ATOM 803 O O . VAL A 1 98 ? -7.300 10.937 -1.808 1.00 94.50 98 VAL A O 1
ATOM 806 N N . LEU A 1 99 ? -5.549 10.312 -0.546 1.00 94.50 99 LEU A N 1
ATOM 807 C CA . LEU A 1 99 ? -6.339 9.956 0.624 1.00 94.50 99 LEU A CA 1
ATOM 808 C C . LEU A 1 99 ? -6.848 11.194 1.366 1.00 94.50 99 LEU A C 1
ATOM 810 O O . LEU A 1 99 ? -6.157 12.189 1.560 1.00 94.50 99 LEU A O 1
ATOM 814 N N . TYR A 1 100 ? -8.097 11.117 1.813 1.00 93.88 100 TYR A N 1
ATOM 815 C CA . TYR A 1 100 ? -8.715 12.142 2.641 1.00 93.88 100 TYR A CA 1
ATOM 816 C C . TYR A 1 100 ? -9.615 11.531 3.711 1.00 93.88 100 TYR A C 1
ATOM 818 O O . TYR A 1 100 ? -10.138 10.418 3.578 1.00 93.88 100 TYR A O 1
ATOM 826 N N . LYS A 1 101 ? -9.828 12.304 4.779 1.00 93.88 101 LYS A N 1
ATOM 827 C CA . LYS A 1 101 ? -10.722 11.956 5.883 1.00 93.88 101 LYS A CA 1
ATOM 828 C C . LYS A 1 101 ? -12.163 11.824 5.376 1.00 93.88 101 LYS A C 1
ATOM 830 O O . LYS A 1 101 ? -12.751 12.794 4.901 1.00 93.88 101 LYS A O 1
ATOM 835 N N . ASN A 1 102 ? -12.747 10.630 5.485 1.00 92.94 102 ASN A N 1
ATOM 836 C CA . ASN A 1 102 ? -14.153 10.403 5.148 1.00 92.94 102 ASN A CA 1
ATOM 837 C C . ASN A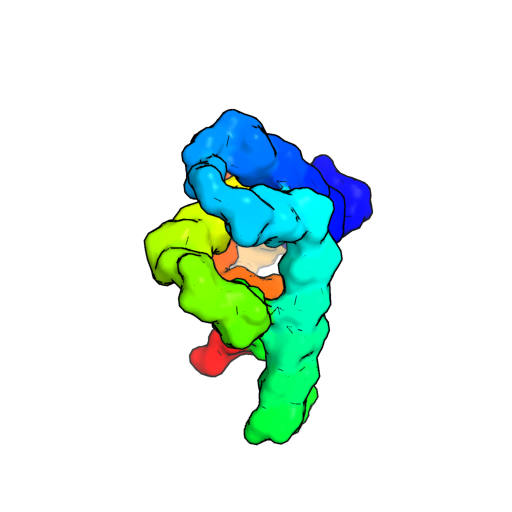 1 102 ? -15.037 10.830 6.327 1.00 92.94 102 ASN A C 1
ATOM 839 O O . ASN A 1 102 ? -14.897 10.279 7.418 1.00 92.94 102 ASN A O 1
ATOM 843 N N . THR A 1 103 ? -15.981 11.749 6.106 1.00 92.25 103 THR A N 1
ATOM 844 C CA . THR A 1 103 ? -16.847 12.302 7.163 1.00 92.25 103 THR A CA 1
ATOM 845 C C . THR A 1 103 ? -17.592 11.227 7.953 1.00 92.25 103 THR A C 1
ATOM 847 O O . THR A 1 103 ? -17.574 11.250 9.177 1.00 92.25 103 THR A O 1
ATOM 850 N N . ARG A 1 104 ? -18.202 10.241 7.283 1.00 92.44 104 ARG A N 1
ATOM 851 C CA . ARG A 1 104 ? -18.984 9.194 7.964 1.00 92.44 104 ARG A CA 1
ATOM 852 C C . ARG A 1 104 ? -18.095 8.312 8.835 1.00 92.44 104 ARG A C 1
ATOM 854 O O . ARG A 1 104 ? -18.422 8.053 9.988 1.00 92.44 104 ARG A O 1
ATOM 861 N N . GLY A 1 105 ? -16.958 7.883 8.285 1.00 92.00 105 GLY A N 1
ATOM 862 C CA . GLY A 1 105 ? -15.983 7.082 9.025 1.00 92.00 105 GLY A CA 1
ATOM 863 C C . GLY A 1 105 ? -15.373 7.844 10.202 1.00 92.00 105 GLY A C 1
ATOM 864 O O . GLY A 1 105 ? -15.163 7.256 11.256 1.00 92.00 105 GLY A O 1
ATOM 865 N N . SER A 1 106 ? -15.144 9.147 10.028 1.00 93.88 106 SER A N 1
ATOM 866 C CA . SER A 1 106 ? -14.643 10.043 11.070 1.00 93.88 106 SER A CA 1
ATOM 867 C C . SER A 1 106 ? -15.616 10.167 12.232 1.00 93.88 106 SER A C 1
ATOM 869 O O . SER A 1 106 ? -15.216 9.956 13.369 1.00 93.88 106 SER A O 1
ATOM 871 N N . CYS A 1 107 ? -16.892 10.454 11.953 1.00 95.12 107 CYS A N 1
ATOM 872 C CA . CYS A 1 107 ? -17.903 10.598 12.998 1.00 95.12 107 CYS A CA 1
ATOM 873 C C . CYS A 1 107 ? -18.084 9.304 13.798 1.00 95.12 107 CYS A C 1
ATOM 875 O O . CYS A 1 107 ? -18.205 9.356 15.018 1.00 95.12 107 CYS A O 1
ATOM 877 N N . LEU A 1 108 ? -18.073 8.143 13.130 1.00 95.44 108 LEU A N 1
ATOM 878 C CA . LEU A 1 108 ? -18.170 6.850 13.811 1.00 95.44 108 LEU A CA 1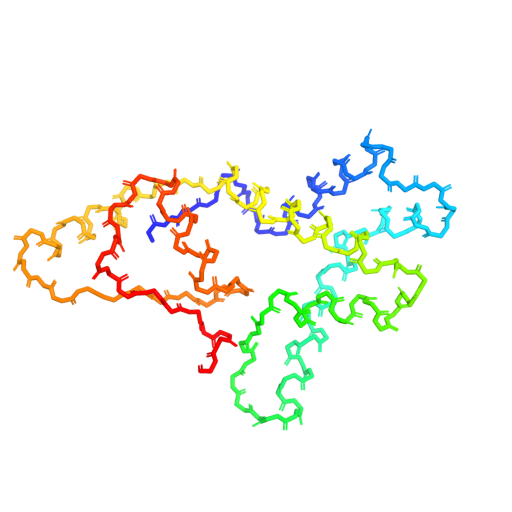
ATOM 879 C C . LEU A 1 108 ? -16.966 6.601 14.726 1.00 95.44 108 LEU A C 1
ATOM 881 O O . LEU A 1 108 ? -17.141 6.200 15.873 1.00 95.44 108 LEU A O 1
ATOM 885 N N . PHE A 1 109 ? -15.758 6.857 14.223 1.00 95.94 109 PHE A N 1
ATOM 886 C CA . PHE A 1 109 ? -14.529 6.710 14.993 1.00 95.94 109 PHE A CA 1
ATOM 887 C C . PHE A 1 109 ? -14.517 7.635 16.217 1.00 95.94 109 PHE A C 1
ATOM 889 O O . PHE A 1 109 ? -14.332 7.167 17.335 1.00 95.94 109 PHE A O 1
ATOM 896 N N . GLU A 1 110 ? -14.787 8.928 16.028 1.00 94.56 110 GLU A N 1
ATOM 897 C CA . GLU A 1 110 ? -14.803 9.923 17.109 1.00 94.56 110 GLU A CA 1
ATOM 898 C C . GLU A 1 110 ? -15.863 9.594 18.167 1.00 94.56 110 GLU A C 1
ATOM 900 O O . GLU A 1 110 ? -15.581 9.683 19.361 1.00 94.56 110 GLU A O 1
ATOM 905 N N . LYS A 1 111 ? -17.049 9.132 17.746 1.00 96.31 111 LYS A N 1
ATOM 906 C CA . LYS A 1 111 ? -18.109 8.701 18.664 1.00 96.31 111 LYS A CA 1
ATOM 907 C C . LYS A 1 111 ? -17.707 7.473 19.480 1.00 96.31 111 LYS A C 1
ATOM 909 O O . LYS A 1 111 ? -17.929 7.447 20.686 1.00 96.31 111 LYS A O 1
ATOM 914 N N . ALA A 1 112 ? -17.100 6.470 18.844 1.00 96.12 112 ALA A N 1
ATOM 915 C CA . ALA A 1 112 ? -16.627 5.278 19.544 1.00 96.12 112 ALA A CA 1
ATOM 916 C C . ALA A 1 112 ? -15.578 5.636 20.609 1.00 96.12 112 ALA A C 1
ATOM 918 O O . ALA A 1 112 ? -15.642 5.142 21.733 1.00 96.12 112 ALA A O 1
ATOM 919 N N . ILE A 1 113 ? -14.656 6.548 20.286 1.00 95.75 113 ILE A N 1
ATOM 920 C CA . ILE A 1 113 ? -13.673 7.052 21.249 1.00 95.75 113 ILE A CA 1
ATOM 921 C C . ILE A 1 113 ? -14.352 7.825 22.386 1.00 95.75 113 ILE A C 1
ATOM 923 O O . ILE A 1 113 ? -14.045 7.568 23.549 1.00 95.75 113 ILE A O 1
ATOM 927 N N . SER A 1 114 ? -15.302 8.721 22.088 1.00 96.12 114 SER A N 1
ATOM 928 C CA . SER A 1 114 ? -16.005 9.493 23.127 1.00 96.12 114 SER A CA 1
ATOM 929 C C . SER A 1 114 ? -16.830 8.620 24.073 1.00 96.12 114 SER A C 1
ATOM 931 O O . SER A 1 114 ? -17.007 8.971 25.235 1.00 96.12 114 SER A O 1
ATOM 933 N N . ASP A 1 115 ? -17.311 7.478 23.583 1.00 97.69 115 ASP A N 1
ATOM 934 C CA . ASP A 1 115 ? -18.079 6.505 24.364 1.00 97.69 115 ASP A CA 1
ATOM 935 C C . ASP A 1 115 ? -17.191 5.578 25.211 1.00 97.69 115 ASP A C 1
ATOM 937 O O . ASP A 1 115 ? -17.700 4.706 25.914 1.00 97.69 115 ASP A O 1
ATOM 941 N N . GLY A 1 116 ? -15.864 5.732 25.144 1.00 96.25 116 GLY A N 1
ATOM 942 C CA . GLY A 1 116 ? -14.919 4.862 25.843 1.00 96.25 116 GLY A CA 1
ATOM 943 C C . GLY A 1 116 ? -14.826 3.457 25.242 1.00 96.25 116 GLY A C 1
ATOM 944 O O . GLY A 1 116 ? -14.389 2.527 25.922 1.00 96.25 116 GLY A O 1
ATOM 945 N N . CYS A 1 117 ? -15.237 3.267 23.982 1.00 96.88 117 CYS A N 1
ATOM 946 C CA . CYS A 1 117 ? -15.091 1.982 23.311 1.00 96.88 117 CYS A CA 1
ATOM 947 C C . CYS A 1 117 ? -13.613 1.650 23.082 1.00 96.88 117 CYS A C 1
ATOM 949 O O . CYS A 1 117 ? -12.799 2.504 22.725 1.00 96.88 117 CYS A O 1
ATOM 951 N N . LYS A 1 118 ? -13.278 0.363 23.189 1.00 96.00 118 LYS A N 1
ATOM 952 C CA . LYS A 1 118 ? -11.993 -0.143 22.707 1.00 96.00 118 LYS A CA 1
ATOM 953 C C . LYS A 1 118 ? -12.028 -0.207 21.180 1.00 96.00 118 LYS A C 1
ATOM 955 O O . LYS A 1 118 ? -12.768 -1.008 20.616 1.00 96.00 118 LYS A O 1
ATOM 960 N N . VAL A 1 119 ? -11.225 0.626 20.525 1.00 96.31 119 VAL A N 1
ATOM 961 C CA . VAL A 1 119 ? -11.133 0.696 19.060 1.00 96.31 119 VAL A CA 1
ATOM 962 C C . VAL A 1 119 ? -9.882 -0.035 18.575 1.00 96.31 119 VAL A C 1
ATOM 964 O O . VAL A 1 119 ? -8.806 0.112 19.153 1.00 96.31 119 VAL A O 1
ATOM 967 N N . ILE A 1 120 ? -10.031 -0.807 17.500 1.00 96.38 120 ILE A N 1
ATOM 968 C CA . ILE A 1 120 ? -8.938 -1.371 16.701 1.00 96.38 120 ILE A CA 1
ATOM 969 C C . ILE A 1 120 ? -9.197 -1.039 15.233 1.00 96.38 120 ILE A C 1
ATOM 971 O O . ILE A 1 120 ? -10.355 -0.968 14.815 1.00 96.38 120 ILE A O 1
ATOM 975 N N . LEU A 1 121 ? -8.136 -0.817 14.463 1.00 96.06 121 LEU A N 1
ATOM 976 C CA . LEU A 1 121 ? -8.218 -0.497 13.040 1.00 96.06 121 LEU A CA 1
ATOM 977 C C . LEU A 1 121 ? -7.597 -1.630 12.233 1.00 96.06 121 LEU A C 1
ATOM 979 O O . LEU A 1 121 ? -6.485 -2.054 12.527 1.00 96.06 121 LEU A O 1
ATOM 983 N N . ILE A 1 122 ? -8.317 -2.114 11.226 1.00 94.88 122 ILE A N 1
ATOM 984 C CA . ILE A 1 122 ? -7.884 -3.210 10.356 1.00 94.88 122 ILE A CA 1
ATOM 985 C C . ILE A 1 122 ? -8.059 -2.752 8.910 1.00 94.88 122 ILE A C 1
ATOM 987 O O . ILE A 1 122 ? -9.015 -2.030 8.604 1.00 94.88 122 ILE A O 1
ATOM 991 N N . SER A 1 123 ? -7.126 -3.122 8.040 1.00 93.06 123 SER A N 1
ATOM 992 C CA . SER A 1 123 ? -7.155 -2.762 6.628 1.00 93.06 123 SER A CA 1
ATOM 993 C C . SER A 1 123 ? -6.756 -3.941 5.754 1.00 93.06 123 SER A C 1
ATOM 995 O O . SER A 1 123 ? -5.663 -4.475 5.924 1.00 93.06 123 SER A O 1
ATOM 997 N N . ASP A 1 124 ? -7.581 -4.228 4.747 1.00 91.38 124 ASP A N 1
ATOM 998 C CA . ASP A 1 124 ? -7.295 -5.214 3.692 1.00 91.38 124 ASP A CA 1
ATOM 999 C C . ASP A 1 124 ? -6.431 -4.616 2.561 1.00 91.38 124 ASP A C 1
ATOM 1001 O O . ASP A 1 124 ? -6.460 -5.022 1.397 1.00 91.38 124 ASP A O 1
ATOM 1005 N N . MET A 1 125 ? -5.724 -3.525 2.867 1.00 90.56 125 MET A N 1
ATOM 1006 C CA . MET A 1 125 ? -4.807 -2.893 1.930 1.00 90.56 125 MET A CA 1
ATOM 1007 C C . MET A 1 125 ? -3.455 -3.573 2.000 1.00 90.56 125 MET A C 1
ATOM 1009 O O . MET A 1 125 ? -2.950 -3.852 3.080 1.00 90.56 125 MET A O 1
ATOM 1013 N N . TYR A 1 126 ? -2.781 -3.641 0.858 1.00 94.62 126 TYR A N 1
ATOM 1014 C CA . TYR A 1 126 ? -1.422 -4.159 0.759 1.00 94.62 126 TYR A CA 1
ATOM 1015 C C . TYR A 1 126 ? -0.348 -3.292 1.449 1.00 94.62 126 TYR A C 1
ATOM 1017 O O . TYR A 1 126 ? 0.844 -3.491 1.242 1.00 94.62 126 TYR A O 1
ATOM 1025 N N . LEU A 1 127 ? -0.721 -2.288 2.244 1.00 95.88 127 LEU A N 1
ATOM 1026 C CA . LEU A 1 127 ? 0.238 -1.444 2.952 1.00 95.88 127 LEU A CA 1
ATOM 1027 C C . LEU A 1 127 ? 0.514 -2.008 4.353 1.00 95.88 127 LEU A C 1
ATOM 1029 O O . LEU A 1 127 ? -0.439 -2.388 5.036 1.00 95.88 127 LEU A O 1
ATOM 1033 N N . PRO A 1 128 ? 1.778 -2.007 4.813 1.00 96.38 128 PRO A N 1
ATOM 1034 C CA . PRO A 1 128 ? 2.128 -2.382 6.182 1.00 96.38 128 PRO A CA 1
ATOM 1035 C C . PRO A 1 128 ? 1.434 -1.501 7.230 1.00 96.38 128 PRO A C 1
ATOM 1037 O O . PRO A 1 128 ? 1.172 -0.317 6.979 1.00 96.38 128 PRO A O 1
ATOM 1040 N N . SER A 1 129 ? 1.216 -2.022 8.439 1.00 96.56 129 SER A N 1
ATOM 1041 C CA . SER A 1 129 ? 0.544 -1.307 9.537 1.00 96.56 129 SER A CA 1
ATOM 1042 C C . SER A 1 129 ? 1.239 -0.001 9.907 1.00 96.56 129 SER A C 1
ATOM 1044 O O . SER A 1 129 ? 0.577 0.994 10.209 1.00 96.56 129 SER A O 1
ATOM 1046 N N . ALA A 1 130 ? 2.573 0.029 9.831 1.00 95.31 130 ALA A N 1
ATOM 1047 C CA . ALA A 1 130 ? 3.357 1.240 10.057 1.00 95.31 130 ALA A CA 1
ATOM 1048 C C . ALA A 1 130 ? 2.969 2.360 9.074 1.00 95.31 130 ALA A C 1
ATOM 1050 O O . ALA A 1 130 ? 2.670 3.479 9.492 1.00 95.31 130 ALA A O 1
ATOM 1051 N N . ILE A 1 131 ? 2.866 2.034 7.781 1.00 96.38 131 ILE A N 1
ATOM 1052 C CA . ILE A 1 131 ? 2.472 2.986 6.736 1.00 96.38 131 ILE A CA 1
ATOM 1053 C C . ILE A 1 131 ? 1.001 3.382 6.893 1.00 96.38 131 ILE A C 1
ATOM 1055 O O . ILE A 1 131 ? 0.664 4.560 6.802 1.00 96.38 131 ILE A O 1
ATOM 1059 N N . LEU A 1 132 ? 0.111 2.432 7.198 1.00 96.62 132 LEU A N 1
ATOM 1060 C CA . LEU A 1 132 ? -1.301 2.730 7.465 1.00 96.62 132 LEU A CA 1
ATOM 1061 C C . LEU A 1 132 ? -1.467 3.721 8.627 1.00 96.62 132 LEU A C 1
ATOM 1063 O O . LEU A 1 132 ? -2.277 4.648 8.534 1.00 96.62 132 LEU A O 1
ATOM 1067 N N . LYS A 1 133 ? -0.673 3.573 9.696 1.00 96.00 133 LYS A N 1
ATOM 1068 C CA . LYS A 1 133 ? -0.665 4.505 10.831 1.00 96.00 133 LYS A CA 1
ATOM 1069 C C . LYS A 1 133 ? -0.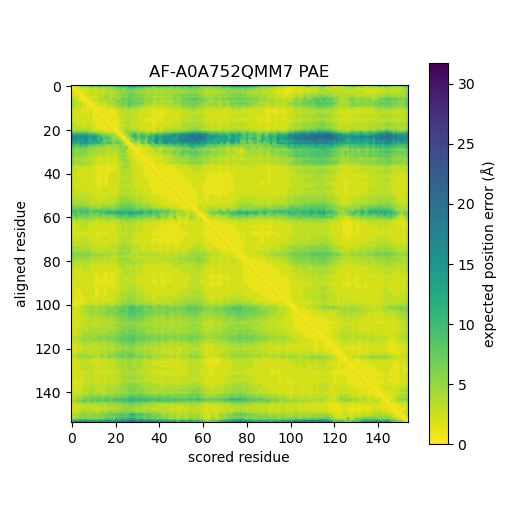242 5.909 10.395 1.00 96.00 133 LYS A C 1
ATOM 1071 O O . LYS A 1 133 ? -0.903 6.885 10.760 1.00 96.00 133 LYS A O 1
ATOM 1076 N N . GLU A 1 134 ? 0.803 6.029 9.579 1.00 94.69 134 GLU A N 1
ATOM 1077 C CA . GLU A 1 134 ? 1.246 7.314 9.022 1.00 94.69 134 GLU A CA 1
ATOM 1078 C C . GLU A 1 134 ? 0.177 7.970 8.137 1.00 94.69 134 GLU A C 1
ATOM 1080 O O . GLU A 1 134 ? -0.093 9.167 8.273 1.00 94.69 134 GLU A O 1
ATOM 1085 N N . LEU A 1 135 ? -0.480 7.193 7.270 1.00 95.00 135 LEU A N 1
ATOM 1086 C CA . LEU A 1 135 ? -1.539 7.681 6.384 1.00 95.00 135 LEU A CA 1
ATOM 1087 C C . LEU A 1 135 ? -2.737 8.211 7.174 1.00 95.00 135 LEU A C 1
ATOM 1089 O O . LEU A 1 135 ? -3.191 9.33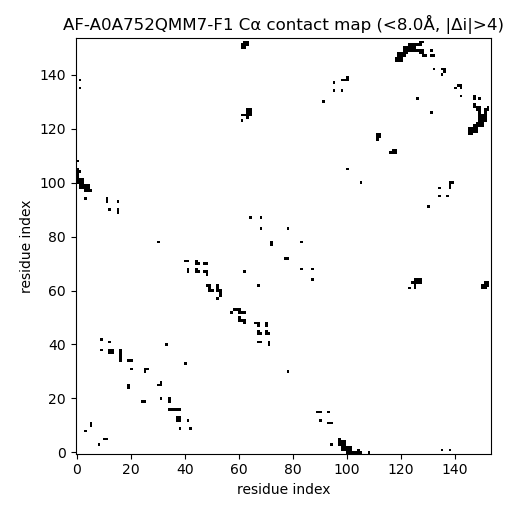4 6.936 1.00 95.00 135 LEU A O 1
ATOM 1093 N N . LEU A 1 136 ? -3.219 7.447 8.156 1.00 95.56 136 LEU A N 1
ATOM 1094 C CA . LEU A 1 136 ? -4.330 7.859 9.015 1.00 95.56 136 LEU A CA 1
ATOM 1095 C C . LEU A 1 136 ? -3.978 9.105 9.838 1.00 95.56 136 LEU A C 1
ATOM 1097 O O . LEU A 1 136 ? -4.784 10.034 9.909 1.00 95.56 136 LEU A O 1
ATOM 1101 N N . THR A 1 137 ? -2.760 9.169 10.379 1.00 94.44 137 THR A N 1
ATOM 1102 C CA . THR A 1 137 ? -2.272 10.345 11.117 1.00 94.44 137 THR A CA 1
ATOM 1103 C C . THR A 1 137 ? -2.232 11.575 10.209 1.00 94.44 137 THR A C 1
ATOM 1105 O O . THR A 1 137 ? -2.701 12.646 10.587 1.00 94.44 137 THR A O 1
ATOM 1108 N N . SER A 1 138 ? -1.767 11.423 8.964 1.00 92.94 138 SER A N 1
ATOM 1109 C CA . SER A 1 138 ? -1.748 12.518 7.987 1.00 92.94 138 SER A CA 1
ATOM 1110 C C . SER A 1 138 ? -3.138 12.988 7.544 1.00 92.94 138 SER A C 1
ATOM 1112 O O . SER A 1 138 ? -3.300 14.137 7.144 1.00 92.94 138 SER A O 1
ATOM 1114 N N . CYS A 1 139 ? -4.156 12.133 7.689 1.00 93.81 139 CYS A N 1
ATOM 1115 C CA . CYS A 1 139 ? -5.563 12.486 7.497 1.00 93.81 139 CYS A CA 1
ATOM 1116 C C . CYS A 1 139 ? -6.203 13.152 8.733 1.00 93.81 139 CYS A C 1
ATOM 1118 O O . CYS A 1 139 ? -7.407 13.420 8.717 1.00 93.81 139 CYS A O 1
ATOM 1120 N N . GLY A 1 140 ? -5.436 13.413 9.797 1.00 92.75 140 GLY A N 1
ATOM 1121 C CA . GLY A 1 140 ? -5.901 14.108 11.000 1.00 92.75 140 GLY A CA 1
ATOM 1122 C C . GLY A 1 140 ? -6.579 13.211 12.038 1.00 92.75 140 GLY A C 1
ATOM 1123 O O . GLY A 1 140 ? -7.413 13.700 12.799 1.00 92.75 140 GLY A O 1
ATOM 1124 N N . TYR A 1 141 ? -6.276 11.909 12.057 1.00 94.44 141 TYR A N 1
ATOM 1125 C CA . TYR A 1 141 ? -6.706 11.009 13.130 1.00 94.44 141 TYR A CA 1
ATOM 1126 C C . TYR A 1 141 ? -5.639 10.920 14.229 1.00 94.44 141 TYR A C 1
ATOM 1128 O O . TYR A 1 141 ? -4.488 10.596 13.941 1.00 94.44 141 TYR A O 1
ATOM 1136 N N . ASP A 1 142 ? -6.024 11.142 15.488 1.00 92.94 142 ASP A N 1
ATOM 1137 C CA . ASP A 1 142 ? -5.182 10.798 16.638 1.00 92.94 142 ASP A CA 1
ATOM 1138 C C . ASP A 1 142 ? -5.366 9.316 16.980 1.00 92.94 142 ASP A C 1
ATOM 1140 O O . ASP A 1 142 ? -6.398 8.891 17.499 1.00 92.94 142 ASP A O 1
ATOM 1144 N N . ILE A 1 143 ? -4.364 8.519 16.616 1.00 94.94 143 ILE A N 1
ATOM 1145 C CA . ILE A 1 143 ? -4.341 7.059 16.784 1.00 94.94 143 ILE A CA 1
ATOM 1146 C C . ILE A 1 143 ? -3.061 6.599 17.488 1.00 94.94 143 ILE A C 1
ATOM 1148 O O . ILE A 1 143 ? -2.634 5.454 17.343 1.00 94.94 143 ILE A O 1
ATOM 1152 N N . SER A 1 144 ? -2.414 7.497 18.236 1.00 90.25 144 SER A N 1
ATOM 1153 C CA . SER A 1 144 ? -1.161 7.221 18.953 1.00 90.25 144 SER A CA 1
ATOM 1154 C C . SER A 1 144 ? -1.242 5.931 19.784 1.00 90.25 144 SER A C 1
ATOM 1156 O O . SER A 1 144 ? -0.348 5.086 19.676 1.00 90.25 144 SER A O 1
ATOM 1158 N N . ASN A 1 145 ? -2.369 5.744 20.480 1.00 91.62 145 ASN A N 1
ATOM 1159 C CA . ASN A 1 145 ? -2.671 4.616 21.368 1.00 91.62 145 ASN A CA 1
ATOM 1160 C C . ASN A 1 145 ? -3.658 3.587 20.781 1.00 91.62 145 ASN A C 1
ATOM 1162 O O . ASN A 1 145 ? -4.201 2.769 21.523 1.00 91.62 145 ASN A O 1
ATOM 1166 N N . ILE A 1 146 ? -3.931 3.630 19.473 1.00 96.19 146 ILE A N 1
ATOM 1167 C CA . ILE A 1 146 ? -4.902 2.738 18.826 1.00 96.19 146 ILE A CA 1
ATOM 1168 C C . ILE A 1 146 ? -4.154 1.713 17.968 1.00 96.19 146 ILE A C 1
ATOM 1170 O O . ILE A 1 146 ? -3.368 2.111 17.103 1.00 96.19 146 ILE A O 1
ATOM 1174 N N . PRO A 1 147 ? -4.377 0.402 18.182 1.00 96.81 147 PRO A N 1
ATOM 1175 C CA . PRO A 1 147 ? -3.801 -0.635 17.335 1.00 96.81 147 PRO A CA 1
ATOM 1176 C C . PRO A 1 147 ? -4.281 -0.520 15.885 1.00 96.81 147 PRO A C 1
ATOM 1178 O O . PRO A 1 147 ? -5.477 -0.343 15.630 1.00 96.81 147 PRO A O 1
ATOM 1181 N N . VAL A 1 148 ? -3.342 -0.657 14.950 1.00 97.06 148 VAL A N 1
ATOM 1182 C CA . VAL A 1 148 ? -3.585 -0.710 13.505 1.00 97.06 148 VAL A CA 1
ATOM 1183 C C . VAL A 1 148 ? -2.986 -2.008 12.986 1.00 97.06 148 VAL A C 1
ATOM 1185 O O . VAL A 1 148 ? -1.832 -2.292 13.298 1.00 97.06 148 VAL A O 1
ATOM 1188 N N . TYR A 1 149 ? -3.767 -2.756 12.214 1.00 96.62 149 TYR A N 1
ATOM 1189 C CA . TYR A 1 149 ? -3.375 -4.023 11.612 1.00 96.62 149 TYR A CA 1
ATOM 1190 C C . TYR A 1 149 ? -3.602 -3.993 10.100 1.00 96.62 149 TYR A C 1
ATOM 1192 O O . TYR A 1 149 ? -4.617 -3.480 9.617 1.00 96.62 149 TYR A O 1
ATOM 1200 N N . SER A 1 150 ? -2.656 -4.563 9.367 1.00 95.75 150 SER A N 1
ATOM 1201 C CA . SER A 1 150 ? -2.759 -4.874 7.948 1.00 95.75 150 SER A CA 1
ATOM 1202 C C . SER A 1 150 ? -3.029 -6.364 7.805 1.00 95.75 150 SER A C 1
ATOM 1204 O O . SER A 1 150 ? -2.326 -7.165 8.415 1.00 95.75 150 SER A O 1
ATOM 1206 N N . SER A 1 151 ? -4.027 -6.737 7.009 1.00 90.75 151 SER A N 1
ATOM 1207 C CA . SER A 1 151 ? -4.372 -8.143 6.749 1.00 90.75 151 SER A CA 1
ATOM 1208 C C . SER A 1 151 ? -3.217 -8.949 6.135 1.00 90.75 151 SER A C 1
ATOM 1210 O O . SER A 1 151 ? -3.182 -10.170 6.256 1.00 90.75 151 SER A O 1
ATOM 1212 N N . GLY A 1 152 ? -2.280 -8.274 5.458 1.00 87.38 152 GLY A N 1
ATOM 1213 C CA . GLY A 1 152 ? -1.117 -8.900 4.831 1.00 87.38 152 GLY A CA 1
ATOM 1214 C C . GLY A 1 152 ? 0.028 -9.221 5.799 1.00 87.38 152 GLY A C 1
ATOM 1215 O O . GLY A 1 152 ? 0.923 -9.984 5.420 1.00 87.38 152 GLY A O 1
ATOM 1216 N N . GLU A 1 153 ? 0.017 -8.655 7.011 1.00 89.75 153 GLU A N 1
ATOM 1217 C CA . GLU A 1 153 ? 0.990 -8.938 8.077 1.00 89.75 153 GLU A CA 1
ATOM 1218 C C . GLU A 1 153 ? 0.557 -10.165 8.900 1.00 89.75 153 GLU A C 1
ATOM 1220 O O . GLU A 1 153 ? -0.636 -10.390 9.099 1.00 89.75 153 GLU A O 1
ATOM 1225 N N . GLU A 1 154 ? 1.530 -10.963 9.355 1.00 68.12 154 GLU A N 1
ATOM 1226 C CA . GLU A 1 154 ? 1.322 -12.103 10.272 1.00 68.12 154 GLU A CA 1
ATOM 1227 C C . GLU A 1 154 ? 1.312 -11.674 11.748 1.00 68.12 154 GLU A C 1
ATOM 1229 O O . GLU A 1 154 ? 2.134 -10.802 12.124 1.00 68.12 154 GLU A O 1
#